Protein AF-0000000085285165 (afdb_homodimer)

Structure (mmCIF, N/CA/C/O backbone):
data_AF-0000000085285165-model_v1
#
loop_
_entity.id
_entity.type
_entity.pdbx_description
1 polymer 'MAM domain-containing protein'
#
loop_
_atom_site.group_PDB
_atom_site.id
_atom_site.type_symbol
_atom_site.label_atom_id
_atom_site.label_alt_id
_atom_site.label_comp_id
_atom_site.label_asym_id
_atom_site.label_entity_id
_atom_site.label_seq_id
_atom_site.pdbx_PDB_ins_code
_atom_site.Cartn_x
_atom_site.Cartn_y
_atom_site.Cartn_z
_atom_site.occupancy
_atom_site.B_iso_or_equiv
_atom_site.auth_seq_id
_atom_site.auth_comp_id
_atom_site.auth_asym_id
_atom_site.auth_atom_id
_atom_site.pdbx_PDB_model_num
ATOM 1 N N . MET A 1 1 ? 4.246 -16.156 -7.414 1 71.5 1 MET A N 1
ATOM 2 C CA . MET A 1 1 ? 4.426 -14.703 -7.547 1 71.5 1 MET A CA 1
ATOM 3 C C . MET A 1 1 ? 4.309 -14.016 -6.191 1 71.5 1 MET A C 1
ATOM 5 O O . MET A 1 1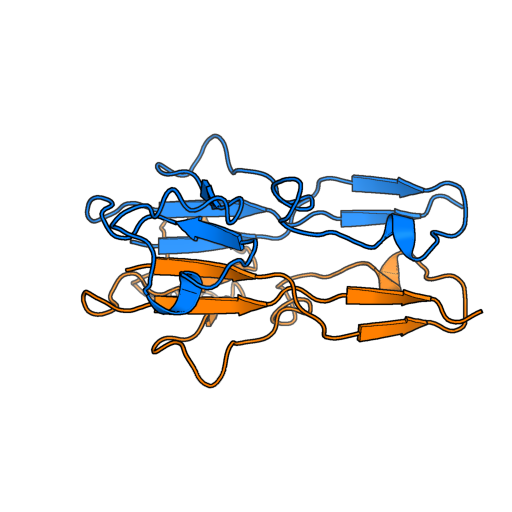 ? 3.516 -14.43 -5.348 1 71.5 1 MET A O 1
ATOM 9 N N . GLU A 1 2 ? 5.328 -13.078 -5.938 1 77.56 2 GLU A N 1
ATOM 10 C CA . GLU A 1 2 ? 5.316 -12.359 -4.668 1 77.56 2 GLU A CA 1
ATOM 11 C C . GLU A 1 2 ? 5.023 -10.875 -4.875 1 77.56 2 GLU A C 1
ATOM 13 O O . GLU A 1 2 ? 5.555 -10.25 -5.797 1 77.56 2 GLU A O 1
ATOM 18 N N . SER A 1 3 ? 4.09 -10.453 -4.129 1 86.25 3 SER A N 1
ATOM 19 C CA . SER A 1 3 ? 3.797 -9.023 -4.066 1 86.25 3 SER A CA 1
ATOM 20 C C . SER A 1 3 ? 4.238 -8.43 -2.734 1 86.25 3 SER A C 1
ATOM 22 O O . SER A 1 3 ? 3.869 -8.93 -1.672 1 86.25 3 SER A O 1
ATOM 24 N N . ILE A 1 4 ? 5.059 -7.414 -2.896 1 88 4 ILE A N 1
ATOM 25 C CA . ILE A 1 4 ? 5.637 -6.848 -1.683 1 88 4 ILE A CA 1
ATOM 26 C C . ILE A 1 4 ? 5.363 -5.348 -1.63 1 88 4 ILE A C 1
ATOM 28 O O . ILE A 1 4 ? 5.496 -4.648 -2.639 1 88 4 ILE A O 1
ATOM 32 N N . ILE A 1 5 ? 4.926 -4.934 -0.517 1 90.31 5 ILE A N 1
ATOM 33 C CA . ILE A 1 5 ? 4.836 -3.502 -0.237 1 90.31 5 ILE A CA 1
ATOM 34 C C . ILE A 1 5 ? 5.801 -3.135 0.887 1 90.31 5 ILE A C 1
ATOM 36 O O . ILE A 1 5 ? 5.75 -3.715 1.974 1 90.31 5 ILE A O 1
ATOM 40 N N . LYS A 1 6 ? 6.688 -2.164 0.636 1 89.38 6 LYS A N 1
ATOM 41 C CA . LYS A 1 6 ? 7.652 -1.671 1.616 1 89.38 6 LYS A CA 1
ATOM 42 C C . LYS A 1 6 ? 7.406 -0.199 1.938 1 89.38 6 LYS A C 1
ATOM 44 O O . LYS A 1 6 ? 6.742 0.505 1.174 1 89.38 6 LYS A O 1
ATOM 49 N N . TYR A 1 7 ? 7.918 0.133 3.109 1 85.75 7 TYR A N 1
ATOM 50 C CA . TYR A 1 7 ? 7.871 1.555 3.432 1 85.75 7 TYR A CA 1
ATOM 51 C C . TYR A 1 7 ? 8.867 2.34 2.586 1 85.75 7 TYR A C 1
ATOM 53 O O . TYR A 1 7 ? 10.016 1.929 2.43 1 85.75 7 TYR A O 1
ATOM 61 N N . GLY A 1 8 ? 8.258 3.408 2.045 1 82.38 8 GLY A N 1
ATOM 62 C CA . GLY A 1 8 ? 9.125 4.238 1.226 1 82.38 8 GLY A CA 1
ATOM 63 C C . GLY A 1 8 ? 9.727 5.406 1.981 1 82.38 8 GLY A C 1
ATOM 64 O O . GLY A 1 8 ? 9.172 5.844 2.996 1 82.38 8 GLY A O 1
ATOM 65 N N . LYS A 1 9 ? 10.914 5.777 1.414 1 76.75 9 LYS A N 1
ATOM 66 C CA . LYS A 1 9 ? 11.594 6.918 2.023 1 76.75 9 LYS A CA 1
ATOM 67 C C . LYS A 1 9 ? 11.336 8.195 1.23 1 76.75 9 LYS A C 1
ATOM 69 O O . LYS A 1 9 ? 11.844 9.258 1.582 1 76.75 9 LYS A O 1
ATOM 74 N N . THR A 1 10 ? 10.562 8.031 0.228 1 77.06 10 THR A N 1
ATOM 75 C CA . THR A 1 10 ? 10.25 9.258 -0.495 1 77.06 10 THR A CA 1
ATOM 76 C C . THR A 1 10 ? 9.477 10.227 0.397 1 77.06 10 THR A C 1
ATOM 78 O O . THR A 1 10 ? 8.43 9.875 0.95 1 77.06 10 THR A O 1
ATOM 81 N N . LYS A 1 11 ? 10.055 11.453 0.427 1 77.94 11 LYS A N 1
ATOM 82 C CA . LYS A 1 11 ? 9.516 12.422 1.376 1 77.94 11 LYS A CA 1
ATOM 83 C C . LYS A 1 11 ? 8.617 13.438 0.674 1 77.94 11 LYS A C 1
ATOM 85 O O . LYS A 1 11 ? 8.945 13.922 -0.408 1 77.94 11 LYS A O 1
ATOM 90 N N . VAL A 1 12 ? 7.492 13.562 1.148 1 79.38 12 VAL A N 1
ATOM 91 C CA . VAL A 1 12 ? 6.617 14.68 0.812 1 79.38 12 VAL A CA 1
ATOM 92 C C . VAL A 1 12 ? 6.691 15.742 1.907 1 79.38 12 VAL A C 1
ATOM 94 O O . VAL A 1 12 ? 6.379 15.469 3.068 1 79.38 12 VAL A O 1
ATOM 97 N N . THR A 1 13 ? 7.297 16.859 1.558 1 85.31 13 THR A N 1
ATOM 98 C CA . THR A 1 13 ? 7.512 17.891 2.562 1 85.31 13 THR A CA 1
ATOM 99 C C . THR A 1 13 ? 6.441 18.984 2.459 1 85.31 13 THR A C 1
ATOM 101 O O . THR A 1 13 ? 5.98 19.312 1.361 1 85.31 13 THR A O 1
ATOM 104 N N . SER A 1 14 ? 6.066 19.438 3.6 1 86.06 14 SER A N 1
ATOM 105 C CA . SER A 1 14 ? 5.141 20.562 3.676 1 86.06 14 SER A CA 1
ATOM 106 C C . SER A 1 14 ? 5.602 21.594 4.699 1 86.06 14 SER A C 1
ATOM 108 O O . SER A 1 14 ? 5.969 21.25 5.82 1 86.06 14 SER A O 1
ATOM 110 N N . SER A 1 15 ? 5.707 22.844 4.305 1 86.88 15 SER A N 1
ATOM 111 C CA . SER A 1 15 ? 6.137 23.922 5.188 1 86.88 15 SER A CA 1
ATOM 112 C C . SER A 1 15 ? 4.973 24.438 6.031 1 86.88 15 SER A C 1
ATOM 114 O O . SER A 1 15 ? 5.176 25.234 6.953 1 86.88 15 SER A O 1
ATOM 116 N N . ARG A 1 16 ? 3.852 24.156 5.73 1 87.81 16 ARG A N 1
ATOM 117 C CA . ARG A 1 16 ? 2.643 24.531 6.461 1 87.81 16 ARG A CA 1
ATOM 118 C C . ARG A 1 16 ? 1.872 23.297 6.91 1 87.81 16 ARG A C 1
ATOM 120 O O . ARG A 1 16 ? 2.182 22.172 6.492 1 87.81 16 ARG A O 1
ATOM 127 N N . CYS A 1 17 ? 0.937 23.641 7.703 1 87.12 17 CYS A N 1
ATOM 128 C CA . CYS A 1 17 ? 0.047 22.531 8.031 1 87.12 17 CYS A CA 1
ATOM 129 C C . CYS A 1 17 ? -0.632 22 6.781 1 87.12 17 CYS A C 1
ATOM 131 O O . CYS A 1 17 ? -1.255 22.75 6.031 1 87.12 17 CYS A O 1
ATOM 133 N N . PRO A 1 18 ? -0.396 20.656 6.637 1 86.44 18 PRO A N 1
ATOM 134 C CA . PRO A 1 18 ? -1.081 20.109 5.465 1 86.44 18 PRO A CA 1
ATOM 135 C C . PRO A 1 18 ? -2.602 20.188 5.574 1 86.44 18 PRO A C 1
ATOM 137 O O . PRO A 1 18 ? -3.152 20.047 6.668 1 86.44 18 PRO A O 1
ATOM 140 N N . ARG A 1 19 ? -3.166 20.469 4.465 1 84.12 19 ARG A N 1
ATOM 141 C CA . ARG A 1 19 ? -4.621 20.391 4.371 1 84.12 19 ARG A CA 1
ATOM 142 C C . ARG A 1 19 ? -5.07 19.031 3.861 1 84.12 19 ARG A C 1
ATOM 144 O O . ARG A 1 19 ? -4.238 18.203 3.461 1 84.12 19 ARG A O 1
ATOM 151 N N . GLU A 1 20 ? -6.348 18.703 3.92 1 80.19 20 GLU A N 1
ATOM 152 C CA . GLU A 1 20 ? -6.895 17.422 3.49 1 80.19 20 GLU A CA 1
ATOM 153 C C . GLU A 1 20 ? -6.453 17.078 2.068 1 80.19 20 GLU A C 1
ATOM 155 O O . GLU A 1 20 ? -6.102 15.93 1.779 1 80.19 20 GLU A O 1
ATOM 160 N N . ASP A 1 21 ? -6.379 18.094 1.218 1 81.56 21 ASP A N 1
ATOM 161 C CA . ASP A 1 21 ? -6.055 17.875 -0.188 1 81.56 21 ASP A CA 1
ATOM 162 C C . ASP A 1 21 ? -4.582 17.5 -0.359 1 81.56 21 ASP A C 1
ATOM 164 O O . ASP A 1 21 ? -4.203 16.875 -1.35 1 81.56 21 ASP A O 1
ATOM 168 N N . ASP A 1 22 ? -3.762 17.891 0.684 1 80.88 22 ASP A N 1
ATOM 169 C CA . ASP A 1 22 ? -2.342 17.547 0.638 1 80.88 22 ASP A CA 1
ATOM 170 C C . ASP A 1 22 ? -2.113 16.078 0.988 1 80.88 22 ASP A C 1
ATOM 172 O O . ASP A 1 22 ? -1.133 15.484 0.548 1 80.88 22 ASP A O 1
ATOM 176 N N . LEU A 1 23 ? -3.021 15.586 1.776 1 80.38 23 LEU A N 1
ATOM 177 C CA . LEU A 1 23 ? -2.828 14.242 2.312 1 80.38 23 LEU A CA 1
ATOM 178 C C . LEU A 1 23 ? -3.666 13.227 1.548 1 80.38 23 LEU A C 1
ATOM 180 O O . LEU A 1 23 ? -3.465 12.016 1.688 1 80.38 23 LEU A O 1
ATOM 184 N N . TYR A 1 24 ? -4.582 13.758 0.793 1 76.25 24 TYR A N 1
ATOM 185 C CA . TYR A 1 24 ? -5.465 12.906 0.006 1 76.25 24 TYR A CA 1
ATOM 186 C C . TYR A 1 24 ? -4.746 12.359 -1.223 1 76.25 24 TYR A C 1
ATOM 188 O O . TYR A 1 24 ? -3.994 13.078 -1.88 1 76.25 24 TYR A O 1
ATOM 196 N N . CYS A 1 25 ? -4.879 11.047 -1.433 1 78.56 25 CYS A N 1
ATOM 197 C CA . CYS A 1 25 ? -4.406 10.453 -2.68 1 78.56 25 CYS A CA 1
ATOM 198 C C . CYS A 1 25 ? -5.422 9.461 -3.23 1 78.56 25 CYS A C 1
ATOM 200 O O . CYS A 1 25 ? -6.258 8.945 -2.486 1 78.56 25 CYS A O 1
ATOM 202 N N . THR A 1 26 ? -5.535 9.469 -4.566 1 80.56 26 THR A N 1
ATOM 203 C CA . THR A 1 26 ? -6.422 8.523 -5.238 1 80.56 26 THR A CA 1
ATOM 204 C C . THR A 1 26 ? -5.707 7.852 -6.406 1 80.56 26 THR A C 1
ATOM 206 O O . THR A 1 26 ? -4.797 8.43 -7.004 1 80.56 26 THR A O 1
ATOM 209 N N . PHE A 1 27 ? -6.133 6.645 -6.664 1 88.62 27 PHE A N 1
ATOM 210 C CA . PHE A 1 27 ? -5.57 5.938 -7.809 1 88.62 27 PHE A CA 1
ATOM 211 C C . PHE A 1 27 ? -6.219 6.41 -9.109 1 88.62 27 PHE A C 1
ATOM 213 O O . PHE A 1 27 ? -5.953 5.852 -10.172 1 88.62 27 PHE A O 1
ATOM 220 N N . ALA A 1 28 ? -6.992 7.473 -8.992 1 82.19 28 ALA A N 1
ATOM 221 C CA . ALA A 1 28 ? -7.613 8.016 -10.195 1 82.19 28 ALA A CA 1
ATOM 222 C C . ALA A 1 28 ? -6.582 8.719 -11.07 1 82.19 28 ALA A C 1
ATOM 224 O O . ALA A 1 28 ? -6.758 8.828 -12.289 1 82.19 28 ALA A O 1
ATOM 225 N N . LEU A 1 29 ? -5.551 9.164 -10.438 1 81.19 29 LEU A N 1
ATOM 226 C CA . LEU A 1 29 ? -4.586 9.961 -11.195 1 81.19 29 LEU A CA 1
ATOM 227 C C . LEU A 1 29 ? -3.223 9.281 -11.219 1 81.19 29 LEU A C 1
ATOM 229 O O . LEU A 1 29 ? -2.223 9.898 -11.586 1 81.19 29 LEU A O 1
ATOM 233 N N . GLY A 1 30 ? -3.152 8.078 -10.781 1 86.81 30 GLY A N 1
ATOM 234 C CA . GLY A 1 30 ? -1.872 7.391 -10.82 1 86.81 30 GLY A CA 1
ATOM 235 C C . GLY A 1 30 ? -1.625 6.527 -9.594 1 86.81 30 GLY A C 1
ATOM 236 O O . GLY A 1 30 ? -2.543 5.879 -9.094 1 86.81 30 GLY A O 1
ATOM 237 N N . LEU A 1 31 ? -0.339 6.531 -9.148 1 89.5 31 LEU A N 1
ATOM 238 C CA . LEU A 1 31 ? 0.104 5.547 -8.172 1 89.5 31 LEU A CA 1
ATOM 239 C C . LEU A 1 31 ? -0.107 6.059 -6.75 1 89.5 31 LEU A C 1
ATOM 241 O O . LEU A 1 31 ? 0.211 5.363 -5.781 1 89.5 31 LEU A O 1
ATOM 245 N N . CYS A 1 32 ? -0.688 7.219 -6.652 1 87.38 32 CYS A N 1
ATOM 246 C CA . CYS A 1 32 ? -1.047 7.73 -5.336 1 87.38 32 CYS A CA 1
ATOM 247 C C . CYS A 1 32 ? 0.177 7.824 -4.434 1 87.38 32 CYS A C 1
ATOM 249 O O . CYS A 1 32 ? 0.123 7.438 -3.264 1 87.38 32 CYS A O 1
ATOM 251 N N . GLY A 1 33 ? 1.312 8.266 -4.887 1 85.62 33 GLY A N 1
ATOM 252 C CA . GLY A 1 33 ? 2.518 8.461 -4.098 1 85.62 33 GLY A CA 1
ATOM 253 C C . GLY A 1 33 ? 3.371 7.211 -3.992 1 85.62 33 GLY A C 1
ATOM 254 O O . GLY A 1 33 ? 4.512 7.27 -3.527 1 85.62 33 GLY A O 1
ATOM 255 N N . PHE A 1 34 ? 2.76 6.102 -4.418 1 91.5 34 PHE A N 1
ATOM 256 C CA . PHE A 1 34 ? 3.578 4.898 -4.426 1 91.5 34 PHE A CA 1
ATOM 257 C C . PHE A 1 34 ? 4.688 5.004 -5.469 1 91.5 34 PHE A C 1
ATOM 259 O O . PHE A 1 34 ? 4.508 5.637 -6.512 1 91.5 34 PHE A O 1
ATOM 266 N N . LYS A 1 35 ? 5.746 4.312 -5.16 1 92.06 35 LYS A N 1
ATOM 267 C CA . LYS A 1 35 ? 6.875 4.285 -6.082 1 92.06 35 LYS A CA 1
ATOM 268 C C . LYS A 1 35 ? 7.262 2.85 -6.438 1 92.06 35 LYS A C 1
ATOM 270 O O . LYS A 1 35 ? 7.363 1.994 -5.559 1 92.06 35 LYS A O 1
ATOM 275 N N . GLN A 1 36 ? 7.539 2.725 -7.691 1 93 36 GLN A N 1
ATOM 276 C CA . GLN A 1 36 ? 7.977 1.415 -8.164 1 93 36 GLN A CA 1
ATOM 277 C C . GLN A 1 36 ? 9.406 1.117 -7.703 1 93 36 GLN A C 1
ATOM 279 O O . GLN A 1 36 ? 10.258 2.006 -7.695 1 93 36 GLN A O 1
ATOM 284 N N . GLU A 1 37 ? 9.516 -0.155 -7.223 1 90.44 37 GLU A N 1
ATOM 285 C CA . GLU A 1 37 ? 10.898 -0.583 -7.07 1 90.44 37 GLU A CA 1
ATOM 286 C C . GLU A 1 37 ? 11.578 -0.762 -8.43 1 90.44 37 GLU A C 1
ATOM 288 O O . GLU A 1 37 ? 11.023 -1.414 -9.32 1 90.44 37 GLU A O 1
ATOM 293 N N . GLU A 1 38 ? 12.695 -0.228 -8.656 1 90.69 38 GLU A N 1
ATOM 294 C CA . GLU A 1 38 ? 13.234 -0.134 -10.008 1 90.69 38 GLU A CA 1
ATOM 295 C C . GLU A 1 38 ? 14.445 -1.049 -10.18 1 90.69 38 GLU A C 1
ATOM 297 O O . GLU A 1 38 ? 14.93 -1.235 -11.297 1 90.69 38 GLU A O 1
ATOM 302 N N . VAL A 1 39 ? 14.859 -1.703 -9.227 1 88.19 39 VAL A N 1
ATOM 303 C CA . VAL A 1 39 ? 16.141 -2.391 -9.352 1 88.19 39 VAL A CA 1
ATOM 304 C C . VAL A 1 39 ? 15.969 -3.867 -9.008 1 88.19 39 VAL A C 1
ATOM 306 O O . VAL A 1 39 ? 16.344 -4.742 -9.789 1 88.19 39 VAL A O 1
ATOM 309 N N . GLN A 1 40 ? 15.359 -4.172 -7.934 1 84.19 40 GLN A N 1
ATOM 310 C CA . GLN A 1 40 ? 15.406 -5.504 -7.344 1 84.19 40 GLN A CA 1
ATOM 311 C C . GLN A 1 40 ? 14.297 -6.391 -7.895 1 84.19 40 GLN A C 1
ATOM 313 O O . GLN A 1 40 ? 14.477 -7.602 -8.047 1 84.19 40 GLN A O 1
ATOM 318 N N . ASP A 1 41 ? 13.094 -5.883 -8.234 1 85.88 41 ASP A N 1
ATOM 319 C CA . ASP A 1 41 ? 11.969 -6.719 -8.641 1 85.88 41 ASP A CA 1
ATOM 320 C C . ASP A 1 41 ? 11.938 -6.895 -10.164 1 85.88 41 ASP A C 1
ATOM 322 O O . ASP A 1 41 ? 12.719 -6.258 -10.875 1 85.88 41 ASP A O 1
ATOM 326 N N . ASN A 1 42 ? 11.219 -7.938 -10.617 1 88.62 42 ASN A N 1
ATOM 327 C CA . ASN A 1 42 ? 11.234 -8.25 -12.047 1 88.62 42 ASN A CA 1
ATOM 328 C C . ASN A 1 42 ? 9.891 -7.957 -12.695 1 88.62 42 ASN A C 1
ATOM 330 O O . ASN A 1 42 ? 9.719 -8.156 -13.898 1 88.62 42 ASN A O 1
ATOM 334 N N . ILE A 1 43 ? 8.898 -7.492 -11.953 1 88.69 43 ILE A N 1
ATOM 335 C CA . ILE A 1 43 ? 7.629 -7.039 -12.5 1 88.69 43 ILE A CA 1
ATOM 336 C C . ILE A 1 43 ? 7.207 -5.738 -11.82 1 88.69 43 ILE A C 1
ATOM 338 O O . ILE A 1 43 ? 7.613 -5.457 -10.688 1 88.69 43 ILE A O 1
ATOM 342 N N . ASP A 1 44 ? 6.414 -4.941 -12.609 1 90.5 44 ASP A N 1
ATOM 343 C CA . ASP A 1 44 ? 5.953 -3.652 -12.102 1 90.5 44 ASP A CA 1
ATOM 344 C C . ASP A 1 44 ? 4.449 -3.678 -11.82 1 90.5 44 ASP A C 1
ATOM 346 O O . ASP A 1 44 ? 3.709 -4.434 -12.453 1 90.5 44 ASP A O 1
ATOM 350 N N . TRP A 1 45 ? 4.148 -2.869 -10.844 1 91.38 45 TRP A N 1
ATOM 351 C CA . TRP A 1 45 ? 2.729 -2.652 -10.594 1 91.38 45 TRP A CA 1
ATOM 352 C C . TRP A 1 45 ? 2.102 -1.82 -11.711 1 91.38 45 TRP A C 1
ATOM 354 O O . TRP A 1 45 ? 2.742 -0.917 -12.258 1 91.38 45 TRP A O 1
ATOM 364 N N . ILE A 1 46 ? 0.839 -2.193 -11.93 1 88.5 46 ILE A N 1
ATOM 365 C CA . ILE A 1 46 ? 0.156 -1.535 -13.039 1 88.5 46 ILE A CA 1
ATOM 366 C C . ILE A 1 46 ? -1.012 -0.707 -12.508 1 88.5 46 ILE A C 1
ATOM 368 O O . ILE A 1 46 ? -1.75 -1.156 -11.633 1 88.5 46 ILE A O 1
ATOM 372 N N . TRP A 1 47 ? -1.098 0.478 -13.039 1 88.06 47 TRP A N 1
ATOM 373 C CA . TRP A 1 47 ? -2.213 1.354 -12.695 1 88.06 47 TRP A CA 1
ATOM 374 C C . TRP A 1 47 ? -3.422 1.068 -13.578 1 88.06 47 TRP A C 1
ATOM 376 O O . TRP A 1 47 ? -3.303 1.032 -14.805 1 88.06 47 TRP A O 1
ATOM 386 N N . HIS A 1 48 ? -4.613 0.833 -12.93 1 83.06 48 HIS A N 1
ATOM 387 C CA . HIS A 1 48 ? -5.883 0.653 -13.625 1 83.06 48 HIS A CA 1
ATOM 388 C C . HIS A 1 48 ? -6.738 1.913 -13.547 1 83.06 48 HIS A C 1
ATOM 390 O O . HIS A 1 48 ? -7.258 2.25 -12.477 1 83.06 48 HIS A O 1
ATOM 396 N N . ASP A 1 49 ? -7.016 2.623 -14.641 1 75.75 49 ASP A N 1
ATOM 397 C CA . ASP A 1 49 ? -7.715 3.902 -14.672 1 75.75 49 ASP A CA 1
ATOM 398 C C . ASP A 1 49 ? -9.211 3.705 -14.875 1 75.75 49 ASP A C 1
ATOM 400 O O . ASP A 1 49 ? -9.938 4.66 -15.156 1 75.75 49 ASP A O 1
ATOM 404 N N . ALA A 1 50 ? -9.68 2.623 -14.539 1 69.31 50 ALA A N 1
ATOM 405 C CA . ALA A 1 50 ? -11.102 2.309 -14.578 1 69.31 50 ALA A CA 1
ATOM 406 C C . ALA A 1 50 ? -11.664 2.469 -15.992 1 69.31 50 ALA A C 1
ATOM 408 O O . ALA A 1 50 ? -12.875 2.389 -16.203 1 69.31 50 ALA A O 1
ATOM 409 N N . ARG A 1 51 ? -10.852 3.047 -16.922 1 58.94 51 ARG A N 1
ATOM 410 C CA . ARG A 1 51 ? -11.414 3.129 -18.25 1 58.94 51 ARG A CA 1
ATOM 411 C C . ARG A 1 51 ? -11.547 1.744 -18.891 1 58.94 51 ARG A C 1
ATOM 413 O O . ARG A 1 51 ? -10.68 0.886 -18.688 1 58.94 51 ARG A O 1
ATOM 420 N N . GLY A 1 52 ? -12.531 1.168 -18.922 1 56.28 52 GLY A N 1
ATOM 421 C CA . GLY A 1 52 ? -13.078 -0.029 -19.531 1 56.28 52 GLY A CA 1
ATOM 422 C C . GLY A 1 52 ? -12.008 -0.954 -20.094 1 56.28 52 GLY A C 1
ATOM 423 O O . GLY A 1 52 ? -12.312 -2.047 -20.562 1 56.28 52 GLY A O 1
ATOM 424 N N . ASN A 1 53 ? -10.93 -0.419 -20.391 1 49.12 53 ASN A N 1
ATOM 425 C CA . ASN A 1 53 ? -10.133 -1.429 -21.078 1 49.12 53 ASN A CA 1
ATOM 426 C C . ASN A 1 53 ? -9.727 -2.562 -20.141 1 49.12 53 ASN A C 1
ATOM 428 O O . ASN A 1 53 ? -8.906 -2.369 -19.25 1 49.12 53 ASN A O 1
ATOM 432 N N . ASP A 1 54 ? -10.688 -3.301 -19.938 1 47.62 54 ASP A N 1
ATOM 433 C CA . ASP A 1 54 ? -10.664 -4.496 -19.094 1 47.62 54 ASP A CA 1
ATOM 434 C C . ASP A 1 54 ? -9.469 -5.379 -19.422 1 47.62 54 ASP A C 1
ATOM 436 O O . ASP A 1 54 ? -9.328 -5.848 -20.562 1 47.62 54 ASP A O 1
ATOM 440 N N . ASP A 1 55 ? -8.453 -5.074 -18.859 1 48.22 55 ASP A N 1
ATOM 441 C CA . ASP A 1 55 ? -7.438 -6.121 -18.969 1 48.22 55 ASP A CA 1
ATOM 442 C C . ASP A 1 55 ? -8 -7.477 -18.547 1 48.22 55 ASP A C 1
ATOM 444 O O . ASP A 1 55 ? -8.805 -7.562 -17.625 1 48.22 55 ASP A O 1
ATOM 448 N N . SER A 1 56 ? -8.039 -8.32 -19.5 1 50.06 56 SER A N 1
ATOM 449 C CA . SER A 1 56 ? -8.516 -9.695 -19.344 1 50.06 56 SER A CA 1
ATOM 450 C C . SER A 1 56 ? -8.023 -10.297 -18.031 1 50.06 56 SER A C 1
ATOM 452 O O . SER A 1 56 ? -8.555 -11.312 -17.562 1 50.06 56 SER A O 1
ATOM 454 N N . TYR A 1 57 ? -7.109 -9.766 -17.547 1 48.56 57 TYR A N 1
ATOM 455 C CA . TYR A 1 57 ? -6.559 -10.32 -16.312 1 48.56 57 TYR A CA 1
ATOM 456 C C . TYR A 1 57 ? -7.137 -9.625 -15.086 1 48.56 57 TYR A C 1
ATOM 458 O O . TYR A 1 57 ? -6.707 -9.875 -13.961 1 48.56 57 TYR A O 1
ATOM 466 N N . LEU A 1 58 ? -8.047 -8.742 -15.32 1 51.66 58 LEU A N 1
ATOM 467 C CA . LEU A 1 58 ? -8.625 -7.965 -14.227 1 51.66 58 LEU A CA 1
ATOM 468 C C . LEU A 1 58 ? -9.648 -8.789 -13.461 1 51.66 58 LEU A C 1
ATOM 470 O O . LEU A 1 58 ? -10.461 -9.5 -14.062 1 51.66 58 LEU A O 1
ATOM 474 N N . PRO A 1 59 ? -9.461 -8.969 -12.195 1 49.34 59 PRO A N 1
ATOM 475 C CA . PRO A 1 59 ? -10.531 -9.625 -11.445 1 49.34 59 PRO A CA 1
ATOM 476 C C . PRO A 1 59 ? -11.898 -8.984 -11.68 1 49.34 59 PRO A C 1
ATOM 478 O O . PRO A 1 59 ? -11.984 -7.793 -11.984 1 49.34 59 PRO A O 1
ATOM 481 N N . GLN A 1 60 ? -12.859 -9.859 -11.969 1 49.19 60 GLN A N 1
ATOM 482 C CA . GLN A 1 60 ? -14.242 -9.461 -12.211 1 49.19 60 GLN A CA 1
ATOM 483 C C . GLN A 1 60 ? -14.672 -8.383 -11.219 1 49.19 60 GLN A C 1
ATOM 485 O O . GLN A 1 60 ? -15.43 -7.473 -11.578 1 49.19 60 GLN A O 1
ATOM 490 N N . GLU A 1 61 ? -14.32 -8.57 -10.016 1 48.78 61 GLU A N 1
ATOM 491 C CA . GLU A 1 61 ? -14.812 -7.613 -9.031 1 48.78 61 GLU A CA 1
ATOM 492 C C . GLU A 1 61 ? -14.297 -6.207 -9.32 1 48.78 61 GLU A C 1
ATOM 494 O O . GLU A 1 61 ? -14.859 -5.223 -8.836 1 48.78 61 GLU A O 1
ATOM 499 N N . SER A 1 62 ? -13.172 -6.191 -9.953 1 48.44 62 SER A N 1
ATOM 500 C CA . SER A 1 62 ? -12.531 -4.918 -10.281 1 48.44 62 SER A CA 1
ATOM 501 C C . SER A 1 62 ? -13.195 -4.258 -11.484 1 48.44 62 SER A C 1
ATOM 503 O O . SER A 1 62 ? -12.727 -3.23 -11.969 1 48.44 62 SER A O 1
ATOM 505 N N . LYS A 1 63 ? -13.953 -5.094 -12.078 1 48.78 63 LYS A N 1
ATOM 506 C CA . LYS A 1 63 ? -14.633 -4.484 -13.219 1 48.78 63 LYS A CA 1
ATOM 507 C C . LYS A 1 63 ? -15.414 -3.246 -12.797 1 48.78 63 LYS A C 1
ATOM 509 O O . LYS A 1 63 ? -16.016 -2.566 -13.641 1 48.78 63 LYS A O 1
ATOM 514 N N . ALA A 1 64 ? -15.539 -3.254 -11.539 1 51.69 64 ALA A N 1
ATOM 515 C CA . ALA A 1 64 ? -16.203 -2 -11.188 1 51.69 64 ALA A CA 1
ATOM 516 C C . ALA A 1 64 ? -15.336 -0.8 -11.547 1 51.69 64 ALA A C 1
ATOM 518 O O . ALA A 1 64 ? -14.109 -0.915 -11.617 1 51.69 64 ALA A O 1
ATOM 519 N N . HIS A 1 65 ? -15.766 0.198 -12.141 1 59.72 65 HIS A N 1
ATOM 520 C CA . HIS A 1 65 ? -15.281 1.534 -12.461 1 59.72 65 HIS A CA 1
ATOM 521 C C . HIS A 1 65 ? -14.438 2.105 -11.328 1 59.72 65 HIS A C 1
ATOM 523 O O . HIS A 1 65 ? -14.719 3.199 -10.828 1 59.72 65 HIS A O 1
ATOM 529 N N . ASP A 1 66 ? -13.594 1.234 -10.75 1 72.88 66 ASP A N 1
ATOM 530 C CA . ASP A 1 66 ? -12.781 1.745 -9.656 1 72.88 66 ASP A CA 1
ATOM 531 C C . ASP A 1 66 ? -11.328 1.924 -10.094 1 72.88 66 ASP A C 1
ATOM 533 O O . ASP A 1 66 ? -10.906 1.375 -11.109 1 72.88 66 ASP A O 1
ATOM 537 N N . TYR A 1 67 ? -10.656 2.812 -9.492 1 82.88 67 TYR A N 1
ATOM 538 C CA . TYR A 1 67 ? -9.234 3.082 -9.672 1 82.88 67 TYR A CA 1
ATOM 539 C C . TYR A 1 67 ? -8.406 2.303 -8.656 1 82.88 67 TYR A C 1
ATOM 541 O O . TYR A 1 67 ? -8.664 2.367 -7.453 1 82.88 67 TYR A O 1
ATOM 549 N N . TYR A 1 68 ? -7.461 1.457 -9.25 1 89.56 68 TYR A N 1
ATOM 550 C CA . TYR A 1 68 ? -6.578 0.698 -8.375 1 89.56 68 TYR A CA 1
ATOM 551 C C . TYR A 1 68 ? -5.258 0.377 -9.062 1 89.56 68 TYR A C 1
ATOM 553 O O . TYR A 1 68 ? -5.082 0.677 -10.25 1 89.56 68 TYR A O 1
ATOM 561 N N . ILE A 1 69 ? -4.336 -0.161 -8.297 1 90.25 69 ILE A N 1
ATOM 562 C CA . ILE A 1 69 ? -3.119 -0.701 -8.891 1 90.25 69 ILE A CA 1
ATOM 563 C C . ILE A 1 69 ? -3.018 -2.195 -8.586 1 90.25 69 ILE A C 1
ATOM 565 O O . ILE A 1 69 ? -3.582 -2.676 -7.605 1 90.25 69 ILE A O 1
ATOM 569 N N . TYR A 1 70 ? -2.344 -2.859 -9.57 1 89 70 TYR A N 1
ATOM 570 C CA . TYR A 1 70 ? -2.334 -4.309 -9.398 1 89 70 TYR A CA 1
ATOM 571 C C . TYR A 1 70 ? -1.078 -4.918 -10.008 1 89 70 TYR A C 1
ATOM 573 O O . TYR A 1 70 ? -0.399 -4.281 -10.82 1 89 70 TYR A O 1
ATOM 581 N N . LEU A 1 71 ? -0.725 -6.055 -9.406 1 85.31 71 LEU A N 1
ATOM 582 C CA . LEU A 1 71 ? 0.279 -6.902 -10.039 1 85.31 71 LEU A CA 1
ATOM 583 C C . LEU A 1 71 ? -0.38 -8.055 -10.789 1 85.31 71 LEU A C 1
ATOM 585 O O . LEU A 1 71 ? -1.352 -8.641 -10.312 1 85.31 71 LEU A O 1
ATOM 589 N N . ASN A 1 72 ? 0.163 -8.242 -12.023 1 70.75 72 ASN A N 1
ATOM 590 C CA . ASN A 1 72 ? -0.448 -9.195 -12.938 1 70.75 72 ASN A CA 1
ATOM 591 C C . ASN A 1 72 ? -0.242 -10.633 -12.469 1 70.75 72 ASN A C 1
ATOM 593 O O . ASN A 1 72 ? 0.891 -11.062 -12.242 1 70.75 72 ASN A O 1
ATOM 597 N N . THR A 1 73 ? -1.277 -11.336 -12.5 1 62.34 73 THR A N 1
ATOM 598 C CA . THR A 1 73 ? -1.354 -12.734 -12.078 1 62.34 73 THR A CA 1
ATOM 599 C C . THR A 1 73 ? -0.723 -13.648 -13.125 1 62.34 73 THR A C 1
ATOM 601 O O . THR A 1 73 ? -0.387 -14.797 -12.836 1 62.34 73 THR A O 1
ATOM 604 N 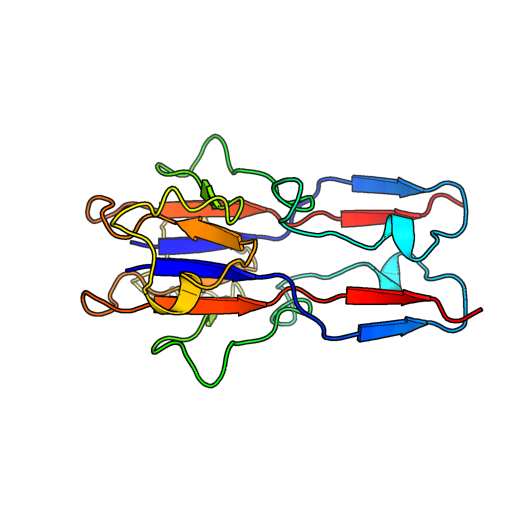N . SER A 1 74 ? -0.638 -13.164 -14.273 1 69 74 SER A N 1
ATOM 605 C CA . SER A 1 74 ? -0.133 -14.055 -15.312 1 69 74 SER A CA 1
ATOM 606 C C . SER A 1 74 ? 1.39 -14.008 -15.391 1 69 74 SER A C 1
ATOM 608 O O . SER A 1 74 ? 1.984 -14.523 -16.344 1 69 74 SER A O 1
ATOM 610 N N . ALA A 1 75 ? 1.928 -13.422 -14.383 1 73.75 75 ALA A N 1
ATOM 611 C CA . ALA A 1 75 ? 3.385 -13.336 -14.383 1 73.75 75 ALA A CA 1
ATOM 612 C C . ALA A 1 75 ? 4.02 -14.695 -14.125 1 73.75 75 ALA A C 1
ATOM 614 O O . ALA A 1 75 ? 3.432 -15.547 -13.445 1 73.75 75 ALA A O 1
ATOM 615 N N . PRO A 1 76 ? 5.211 -14.906 -14.812 1 76.12 76 PRO A N 1
ATOM 616 C CA . PRO A 1 76 ? 5.902 -16.188 -14.617 1 76.12 76 PRO A CA 1
ATOM 617 C C . PRO A 1 76 ? 6.145 -16.516 -13.148 1 76.12 76 PRO A C 1
ATOM 619 O O . PRO A 1 76 ? 6.191 -15.609 -12.312 1 76.12 76 PRO A O 1
ATOM 622 N N . LYS A 1 77 ? 6.207 -17.828 -12.961 1 75.31 77 LYS A N 1
ATOM 623 C CA . LYS A 1 77 ? 6.578 -18.25 -11.609 1 75.31 77 LYS A CA 1
ATOM 624 C C . LYS A 1 77 ? 7.898 -17.625 -11.18 1 75.31 77 LYS A C 1
ATOM 626 O O . LYS A 1 77 ? 8.844 -17.547 -11.969 1 75.31 77 LYS A O 1
ATOM 631 N N . GLY A 1 78 ? 8.008 -17.219 -9.945 1 76.31 78 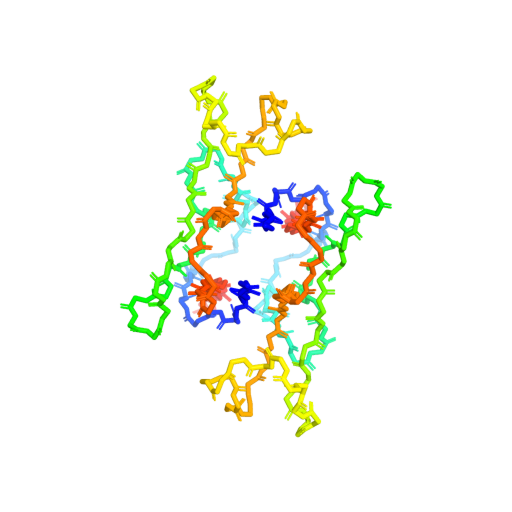GLY A N 1
ATOM 632 C CA . GLY A 1 78 ? 9.219 -16.594 -9.43 1 76.31 78 GLY A CA 1
ATOM 633 C C . GLY A 1 78 ? 9.219 -15.086 -9.57 1 76.31 78 GLY A C 1
ATOM 634 O O . GLY A 1 78 ? 10.141 -14.414 -9.086 1 76.31 78 GLY A O 1
ATOM 635 N N . SER A 1 79 ? 8.211 -14.578 -10.219 1 80.75 79 SER A N 1
ATOM 636 C CA . SER A 1 79 ? 8.141 -13.125 -10.367 1 80.75 79 SER A CA 1
ATOM 637 C C . SER A 1 79 ? 7.824 -12.445 -9.039 1 80.75 79 SER A C 1
ATOM 639 O O . SER A 1 79 ? 7.105 -13.008 -8.211 1 80.75 79 SER A O 1
ATOM 641 N N . HIS A 1 80 ? 8.453 -11.312 -8.883 1 84.69 80 HIS A N 1
ATOM 642 C CA . HIS A 1 80 ? 8.148 -10.523 -7.691 1 84.69 80 HIS A CA 1
ATOM 643 C C . HIS A 1 80 ? 8.055 -9.039 -8.023 1 84.69 80 HIS A C 1
ATOM 645 O O . HIS A 1 80 ? 8.828 -8.523 -8.836 1 84.69 80 HIS A O 1
ATOM 651 N N . GLY A 1 81 ? 7.016 -8.477 -7.492 1 89.75 81 GLY A N 1
ATOM 652 C CA . GLY A 1 81 ? 6.777 -7.051 -7.613 1 89.75 81 GLY A CA 1
ATOM 653 C C . GLY A 1 81 ? 6.824 -6.324 -6.281 1 89.75 81 GLY A C 1
ATOM 654 O O . GLY A 1 81 ? 6.145 -6.719 -5.328 1 89.75 81 GLY A O 1
ATOM 655 N N . VAL A 1 82 ? 7.762 -5.266 -6.215 1 90.38 82 VAL A N 1
ATOM 656 C CA . VAL A 1 82 ? 7.934 -4.469 -5.004 1 90.38 82 VAL A CA 1
ATOM 657 C C . VAL A 1 82 ? 7.48 -3.033 -5.258 1 90.38 82 VAL A C 1
ATOM 659 O O . VAL A 1 82 ? 7.805 -2.447 -6.293 1 90.38 82 VAL A O 1
ATOM 662 N N . ILE A 1 83 ? 6.676 -2.533 -4.367 1 92.5 83 ILE A N 1
ATOM 663 C CA . ILE A 1 83 ? 6.289 -1.129 -4.434 1 92.5 83 ILE A CA 1
ATOM 664 C C . ILE A 1 83 ? 6.5 -0.469 -3.074 1 92.5 83 ILE A C 1
ATOM 666 O O . ILE A 1 83 ? 6.379 -1.123 -2.035 1 92.5 83 ILE A O 1
ATOM 670 N N . TYR A 1 84 ? 6.832 0.804 -3.109 1 91.69 84 TYR A N 1
ATOM 671 C CA . TYR A 1 84 ? 7.129 1.552 -1.892 1 91.69 84 TYR A CA 1
ATOM 672 C C . TYR A 1 84 ? 6.027 2.559 -1.588 1 91.69 84 TYR A C 1
ATOM 674 O O . TYR A 1 84 ? 5.504 3.211 -2.496 1 91.69 84 TYR A O 1
ATOM 682 N N . THR A 1 85 ? 5.613 2.654 -0.276 1 90.69 85 THR A N 1
ATOM 683 C CA . THR A 1 85 ? 4.812 3.793 0.164 1 90.69 85 THR A CA 1
ATOM 684 C C . THR A 1 85 ? 5.66 5.059 0.223 1 90.69 85 THR A C 1
ATOM 686 O O . THR A 1 85 ? 6.859 5.027 -0.065 1 90.69 85 THR A O 1
ATOM 689 N N . SER A 1 86 ? 4.977 6.184 0.55 1 85.44 86 SER A N 1
ATOM 690 C CA . SER A 1 86 ? 5.668 7.457 0.699 1 85.44 86 SER A CA 1
ATOM 691 C C . SER A 1 86 ? 5.648 7.934 2.148 1 85.44 86 SER A C 1
ATOM 693 O O . SER A 1 86 ? 4.727 7.609 2.898 1 85.44 86 SER A O 1
ATOM 695 N N . GLU A 1 87 ? 6.703 8.711 2.479 1 80.75 87 GLU A N 1
ATOM 696 C CA . GLU A 1 87 ? 6.789 9.336 3.795 1 80.75 87 GLU A CA 1
ATOM 697 C C . GLU A 1 87 ? 6.41 10.812 3.73 1 80.75 87 GLU A C 1
ATOM 699 O O . GLU A 1 87 ? 6.785 11.516 2.787 1 80.75 87 GLU A O 1
ATOM 704 N N . TYR A 1 88 ? 5.555 11.219 4.707 1 81.06 88 TYR A N 1
ATOM 705 C CA . TYR A 1 88 ? 5.227 12.633 4.816 1 81.06 88 TYR A CA 1
ATOM 706 C C . TYR A 1 88 ? 6.066 13.305 5.895 1 81.06 88 TYR A C 1
ATOM 708 O O . TYR A 1 88 ? 6.156 12.812 7.023 1 81.06 88 TYR A O 1
ATOM 716 N N . ARG A 1 89 ? 6.77 14.398 5.52 1 82.25 89 ARG A N 1
ATOM 717 C CA . ARG A 1 89 ? 7.605 15.156 6.449 1 82.25 89 ARG A CA 1
ATOM 718 C C . ARG A 1 89 ? 7.117 16.594 6.574 1 82.25 89 ARG A C 1
ATOM 720 O O . ARG A 1 89 ? 6.809 17.234 5.574 1 82.25 89 ARG A O 1
ATOM 727 N N . LEU A 1 90 ? 6.82 17.016 7.797 1 83.5 90 LEU A N 1
ATOM 728 C CA . LEU A 1 90 ? 6.449 18.406 8.047 1 83.5 90 LEU A CA 1
ATOM 729 C C . LEU A 1 90 ? 7.656 19.219 8.492 1 83.5 90 LEU A C 1
ATOM 731 O O . LEU A 1 90 ? 8.469 18.75 9.289 1 83.5 90 LEU A O 1
ATOM 735 N N . SER A 1 91 ? 7.969 20.188 7.719 1 76.25 91 SER A N 1
ATOM 736 C CA . SER A 1 91 ? 9.047 21.078 8.125 1 76.25 91 SER A CA 1
ATOM 737 C C . SER A 1 91 ? 8.539 22.141 9.109 1 76.25 91 SER A C 1
ATOM 739 O O . SER A 1 91 ? 7.402 22.609 8.992 1 76.25 91 SER A O 1
ATOM 741 N N . GLN A 1 92 ? 9.047 22.25 10.289 1 63.09 92 GLN A N 1
ATOM 742 C CA . GLN A 1 92 ? 8.789 23.359 11.195 1 63.09 92 GLN A CA 1
ATOM 743 C C . GLN A 1 92 ? 9.414 24.656 10.68 1 63.09 92 GLN A C 1
ATOM 745 O O . GLN A 1 92 ? 10.438 24.609 9.984 1 63.09 92 GLN A O 1
ATOM 750 N N . MET B 1 1 ? -2.234 -15.273 -9.82 1 72 1 MET B N 1
ATOM 751 C CA . MET B 1 1 ? -2.539 -14.555 -8.586 1 72 1 MET B CA 1
ATOM 752 C C . MET B 1 1 ? -2.535 -13.047 -8.812 1 72 1 MET B C 1
ATOM 754 O O . MET B 1 1 ? -1.734 -12.539 -9.602 1 72 1 MET B O 1
ATOM 758 N N . GLU B 1 2 ? -3.635 -12.375 -8.242 1 77.94 2 GLU B N 1
ATOM 759 C CA . GLU B 1 2 ? -3.734 -10.93 -8.398 1 77.94 2 GLU B CA 1
ATOM 760 C C . GLU B 1 2 ? -3.586 -10.219 -7.059 1 77.94 2 GLU B C 1
ATOM 762 O O . GLU B 1 2 ? -4.141 -10.664 -6.047 1 77.94 2 GLU B O 1
ATOM 767 N N . SER B 1 3 ? -2.74 -9.281 -7.09 1 86.44 3 SER B N 1
ATOM 768 C CA . SER B 1 3 ? -2.594 -8.375 -5.953 1 86.44 3 SER B CA 1
ATOM 769 C C . SER B 1 3 ? -3.143 -6.988 -6.277 1 86.44 3 SER B C 1
ATOM 771 O O . SER B 1 3 ? -2.766 -6.383 -7.281 1 86.44 3 SER B O 1
ATOM 773 N N . ILE B 1 4 ? -4.059 -6.609 -5.426 1 88.06 4 ILE B N 1
ATOM 774 C CA . ILE B 1 4 ? -4.738 -5.352 -5.715 1 88.06 4 ILE B CA 1
ATOM 775 C C . ILE B 1 4 ? -4.602 -4.406 -4.523 1 88.06 4 ILE B C 1
ATOM 777 O O . ILE B 1 4 ? -4.754 -4.824 -3.371 1 88.06 4 ILE B O 1
ATOM 781 N N . ILE B 1 5 ? -4.25 -3.229 -4.824 1 90.31 5 ILE B N 1
ATOM 782 C CA . ILE B 1 5 ? -4.297 -2.16 -3.834 1 90.31 5 ILE B CA 1
ATOM 783 C C . ILE B 1 5 ? -5.344 -1.123 -4.242 1 90.31 5 ILE B C 1
ATOM 785 O O . ILE B 1 5 ? -5.281 -0.573 -5.344 1 90.31 5 ILE B O 1
ATOM 789 N N . LYS B 1 6 ? -6.312 -0.828 -3.352 1 89.5 6 LYS B N 1
ATOM 790 C CA . LYS B 1 6 ? -7.355 0.165 -3.578 1 89.5 6 LYS B CA 1
ATOM 791 C C . LYS B 1 6 ? -7.258 1.307 -2.57 1 89.5 6 LYS B C 1
ATOM 793 O O . LYS B 1 6 ? -6.645 1.156 -1.512 1 89.5 6 LYS B O 1
ATOM 798 N N . TYR B 1 7 ? -7.832 2.406 -3.041 1 85.75 7 TYR B N 1
ATOM 799 C CA . TYR B 1 7 ? -7.941 3.5 -2.084 1 85.75 7 TYR B CA 1
ATOM 800 C C . TYR B 1 7 ? -8.969 3.186 -1.008 1 85.75 7 TYR B C 1
ATOM 802 O O . TYR B 1 7 ? -10.078 2.729 -1.312 1 85.75 7 TYR B O 1
ATOM 810 N N . GLY B 1 8 ? -8.422 3.406 0.206 1 82.69 8 GLY B N 1
ATOM 811 C CA . GLY B 1 8 ? -9.336 3.16 1.308 1 82.69 8 GLY B CA 1
ATOM 812 C C . GLY B 1 8 ? -10.039 4.414 1.789 1 82.69 8 GLY B C 1
ATOM 813 O O . GLY B 1 8 ? -9.539 5.527 1.601 1 82.69 8 GLY B O 1
ATOM 814 N N . LYS B 1 9 ? -11.266 4.09 2.34 1 76.94 9 LYS B N 1
ATOM 815 C CA . LYS B 1 9 ? -12.039 5.203 2.883 1 76.94 9 LYS B CA 1
ATOM 816 C C . LYS B 1 9 ? -11.875 5.301 4.398 1 76.94 9 LYS B C 1
ATOM 818 O O . LYS B 1 9 ? -12.508 6.141 5.043 1 76.94 9 LYS B O 1
ATOM 823 N N . THR B 1 10 ? -11.062 4.449 4.875 1 78 10 THR B N 1
ATOM 824 C CA . THR B 1 10 ? -10.828 4.586 6.309 1 78 10 THR B CA 1
ATOM 825 C C . THR B 1 10 ? -10.195 5.941 6.625 1 78 10 THR B C 1
ATOM 827 O O . THR B 1 10 ? -9.148 6.289 6.078 1 78 10 THR B O 1
ATOM 830 N N . LYS B 1 11 ? -10.891 6.617 7.562 1 79 11 LYS B N 1
ATOM 831 C CA . LYS B 1 11 ? -10.484 7.996 7.832 1 79 11 LYS B CA 1
ATOM 832 C C . LYS B 1 11 ? -9.664 8.086 9.117 1 79 11 LYS B C 1
ATOM 834 O O . LYS B 1 11 ? -10 7.449 10.117 1 79 11 LYS B O 1
ATOM 839 N N . VAL B 1 12 ? -8.602 8.68 9.023 1 80.19 12 VAL B N 1
ATOM 840 C CA . VAL B 1 12 ? -7.832 9.125 10.18 1 80.19 12 VAL B CA 1
ATOM 841 C C . VAL B 1 12 ? -8.023 10.625 10.383 1 80.19 12 VAL B C 1
ATOM 843 O O . VAL B 1 12 ? -7.719 11.422 9.5 1 80.19 12 VAL B O 1
ATOM 846 N N . THR B 1 13 ? -8.742 10.945 11.461 1 85.94 13 THR B N 1
ATOM 847 C CA . THR B 1 13 ? -9.07 12.352 11.695 1 85.94 13 THR B CA 1
ATOM 848 C C . THR B 1 13 ? -8.078 12.984 12.672 1 85.94 13 THR B C 1
ATOM 850 O O . THR B 1 13 ? -7.613 12.32 13.602 1 85.94 13 THR B O 1
ATOM 853 N N . SER B 1 14 ? -7.801 14.203 12.383 1 86.44 14 SER B N 1
ATOM 854 C CA . SER B 1 14 ? -6.961 14.992 13.281 1 86.44 14 SER B CA 1
ATOM 855 C C . SER B 1 14 ? -7.555 16.375 13.523 1 86.44 14 SER B C 1
ATOM 857 O O . SER B 1 14 ? -7.93 17.062 12.57 1 86.44 14 SER B O 1
ATOM 859 N N . SER B 1 15 ? -7.723 16.734 14.766 1 87 15 SER B N 1
ATOM 860 C CA . SER B 1 15 ? -8.281 18.031 15.125 1 87 15 SER B CA 1
ATOM 861 C C . SER B 1 15 ? -7.219 19.125 15.102 1 87 15 SER B C 1
ATOM 863 O O . SER B 1 15 ? -7.531 20.312 15.219 1 87 15 SER B O 1
ATOM 865 N N . ARG B 1 16 ? -6.074 18.828 15.094 1 87.69 16 ARG B N 1
ATOM 866 C CA . ARG B 1 16 ? -4.938 19.75 15.016 1 87.69 16 ARG B CA 1
ATOM 867 C C . ARG B 1 16 ? -4.09 19.453 13.781 1 87.69 16 ARG B C 1
ATOM 869 O O . ARG B 1 16 ? -4.273 18.438 13.117 1 87.69 16 ARG B O 1
ATOM 876 N N . CYS B 1 17 ? -3.225 20.406 13.625 1 87.12 17 CYS B N 1
ATOM 877 C CA . CYS B 1 17 ? -2.258 20.109 12.578 1 87.12 17 CYS B CA 1
ATOM 878 C C . CYS B 1 17 ? -1.474 18.844 12.906 1 87.12 17 CYS B C 1
ATOM 880 O O . CYS B 1 17 ? -0.887 18.719 13.984 1 87.12 17 CYS B O 1
ATOM 882 N N . PRO B 1 18 ? -1.573 17.906 11.898 1 85.94 18 PRO B N 1
ATOM 883 C CA . PRO B 1 18 ? -0.79 16.703 12.172 1 85.94 18 PRO B CA 1
ATOM 884 C C . PRO B 1 18 ? 0.71 16.984 12.242 1 85.94 18 PRO B C 1
ATOM 886 O O . PRO B 1 18 ? 1.221 17.828 11.5 1 85.94 18 PRO B O 1
ATOM 889 N N . ARG B 1 19 ? 1.288 16.297 13.141 1 83.81 19 ARG B N 1
ATOM 890 C CA . ARG B 1 19 ? 2.746 16.297 13.188 1 83.81 19 ARG B CA 1
ATOM 891 C C . ARG B 1 19 ? 3.326 15.141 12.383 1 83.81 19 ARG B C 1
ATOM 893 O O . ARG B 1 19 ? 2.586 14.273 11.906 1 83.81 19 ARG B O 1
ATOM 900 N N . GLU B 1 20 ? 4.625 15.102 12.117 1 80.31 20 GLU B N 1
ATOM 901 C CA . GLU B 1 20 ? 5.289 14.062 11.328 1 80.31 20 GLU B CA 1
ATOM 902 C C . GLU B 1 20 ? 4.953 12.672 11.859 1 80.31 20 GLU B C 1
ATOM 904 O O . GLU B 1 20 ? 4.707 11.75 11.086 1 80.31 20 GLU B O 1
ATOM 909 N N . ASP B 1 21 ? 4.859 12.547 13.172 1 81.44 21 ASP B N 1
ATOM 910 C CA . ASP B 1 21 ? 4.625 11.25 13.789 1 81.44 21 ASP B CA 1
ATOM 911 C C . ASP B 1 21 ? 3.197 10.766 13.539 1 81.44 21 ASP B C 1
ATOM 913 O O . ASP B 1 21 ? 2.924 9.562 13.594 1 81.44 21 ASP B O 1
ATOM 917 N N . ASP B 1 22 ? 2.285 11.758 13.211 1 80.88 22 ASP B N 1
ATOM 918 C CA . ASP B 1 22 ? 0.901 11.406 12.914 1 80.88 22 ASP B CA 1
ATOM 919 C C . ASP B 1 22 ? 0.772 10.82 11.508 1 80.88 22 ASP B C 1
ATOM 921 O O . ASP B 1 22 ? -0.132 10.031 11.242 1 80.88 22 ASP B O 1
ATOM 925 N N . LEU B 1 23 ? 1.67 11.273 10.68 1 80.5 23 LEU B N 1
ATOM 926 C CA . LEU B 1 23 ? 1.551 10.93 9.266 1 80.5 23 LEU B CA 1
ATOM 927 C C . LEU B 1 23 ? 2.514 9.797 8.898 1 80.5 23 LEU B C 1
ATOM 929 O O . LEU B 1 23 ? 2.4 9.203 7.828 1 80.5 23 LEU B O 1
ATOM 933 N N . TYR B 1 24 ? 3.424 9.586 9.805 1 76.38 24 TYR B N 1
ATOM 934 C CA . TYR B 1 24 ? 4.414 8.531 9.602 1 76.38 24 TYR B CA 1
ATOM 935 C C . TYR B 1 24 ? 3.811 7.156 9.859 1 76.38 24 TYR B C 1
ATOM 937 O O . TYR B 1 24 ? 3.037 6.977 10.797 1 76.38 24 TYR B O 1
ATOM 945 N N . CYS B 1 25 ? 4.09 6.223 8.938 1 78.62 25 CYS B N 1
ATOM 946 C CA . CYS B 1 25 ? 3.736 4.828 9.188 1 78.62 25 CYS B CA 1
ATOM 947 C C . CYS B 1 25 ? 4.875 3.898 8.789 1 78.62 25 CYS B C 1
ATOM 949 O O . CYS B 1 25 ? 5.746 4.273 8.008 1 78.62 25 CYS B O 1
ATOM 951 N N . THR B 1 26 ? 5 2.838 9.594 1 80.62 26 THR B N 1
ATOM 952 C CA . THR B 1 26 ? 6.012 1.825 9.297 1 80.62 26 THR B CA 1
ATOM 953 C C . THR B 1 26 ? 5.418 0.424 9.414 1 80.62 26 THR B C 1
ATOM 955 O O . THR B 1 26 ? 4.484 0.2 10.188 1 80.62 26 THR B O 1
ATOM 958 N N . PHE B 1 27 ? 5.988 -0.464 8.617 1 88.81 27 PHE B N 1
ATOM 959 C CA . PHE B 1 27 ? 5.547 -1.852 8.695 1 88.81 27 PHE B CA 1
ATOM 960 C C . PHE B 1 27 ? 6.211 -2.562 9.875 1 88.81 27 PHE B C 1
ATOM 962 O O . PHE B 1 27 ? 6.043 -3.773 10.047 1 88.81 27 PHE B O 1
ATOM 969 N N . ALA B 1 28 ? 6.887 -1.778 10.688 1 82.25 28 ALA B N 1
ATOM 970 C CA . ALA B 1 28 ? 7.508 -2.373 11.867 1 82.25 28 ALA B CA 1
ATOM 971 C C . ALA B 1 28 ? 6.457 -2.754 12.906 1 82.25 28 ALA B C 1
ATOM 973 O O . ALA B 1 28 ? 6.672 -3.664 13.711 1 82.25 28 ALA B O 1
ATOM 974 N N . LEU B 1 29 ? 5.363 -2.064 12.844 1 81.12 29 LEU B N 1
ATOM 975 C CA . LEU B 1 29 ? 4.375 -2.289 13.891 1 81.12 29 LEU B CA 1
ATOM 976 C C . LEU B 1 29 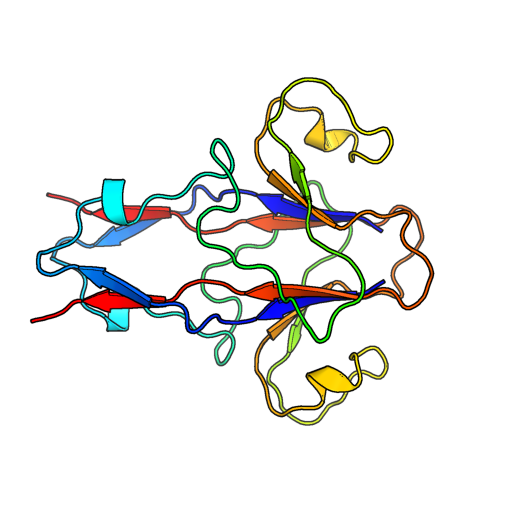? 3.07 -2.816 13.305 1 81.12 29 LEU B C 1
ATOM 978 O O . LEU B 1 29 ? 2.041 -2.832 13.977 1 81.12 29 LEU B O 1
ATOM 982 N N . GLY B 1 30 ? 3.08 -3.17 12.078 1 86.94 30 GLY B N 1
ATOM 983 C CA . GLY B 1 30 ? 1.86 -3.703 11.492 1 86.94 30 GLY B CA 1
ATOM 984 C C . GLY B 1 30 ? 1.641 -3.264 10.062 1 86.94 30 GLY B C 1
ATOM 985 O O . GLY B 1 30 ? 2.592 -3.176 9.281 1 86.94 30 GLY B O 1
ATOM 986 N N . LEU B 1 31 ? 0.33 -3.002 9.75 1 89.56 31 LEU B N 1
ATOM 987 C CA . LEU B 1 31 ? -0.061 -2.842 8.352 1 89.56 31 LEU B CA 1
ATOM 988 C C . LEU B 1 31 ? 0.042 -1.381 7.922 1 89.56 31 LEU B C 1
ATOM 990 O O . LEU B 1 31 ? -0.253 -1.044 6.773 1 89.56 31 LEU B O 1
ATOM 994 N N . CYS B 1 32 ? 0.513 -0.575 8.82 1 87.56 32 CYS B N 1
ATOM 995 C CA . CYS B 1 32 ? 0.77 0.814 8.461 1 87.56 32 CYS B CA 1
ATOM 996 C C . CYS B 1 32 ? -0.497 1.485 7.941 1 87.56 32 CYS B C 1
ATOM 998 O O . CYS B 1 32 ? -0.466 2.18 6.922 1 87.56 32 CYS B O 1
ATOM 1000 N N . GLY B 1 33 ? -1.641 1.29 8.523 1 85.88 33 GLY B N 1
ATOM 1001 C CA . GLY B 1 33 ? -2.893 1.936 8.164 1 85.88 33 GLY B CA 1
ATOM 1002 C C . GLY B 1 33 ? -3.641 1.211 7.059 1 85.88 33 GLY B C 1
ATOM 1003 O O . GLY B 1 33 ? -4.797 1.53 6.773 1 85.88 33 GLY B O 1
ATOM 1004 N N . PHE B 1 34 ? -2.934 0.265 6.461 1 91.75 34 PHE B N 1
ATOM 1005 C CA . PHE B 1 34 ? -3.645 -0.522 5.461 1 91.75 34 PHE B CA 1
ATOM 1006 C C . PHE B 1 34 ? -4.711 -1.395 6.113 1 91.75 34 PHE B C 1
ATOM 1008 O O . PHE B 1 34 ? -4.539 -1.846 7.25 1 91.75 34 PHE B O 1
ATOM 1015 N N . LYS B 1 35 ? -5.703 -1.646 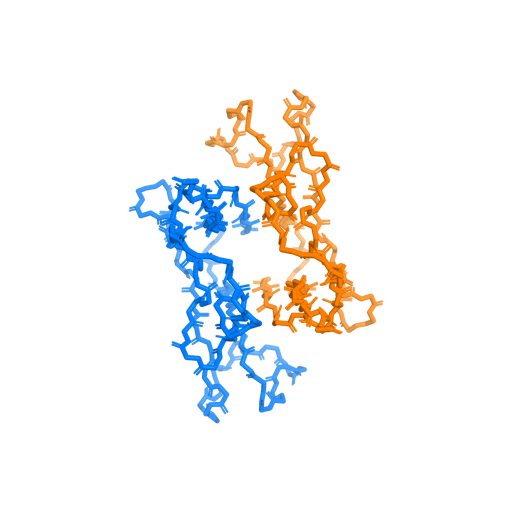5.328 1 92.25 35 LYS B N 1
ATOM 1016 C CA . LYS B 1 35 ? -6.785 -2.51 5.797 1 92.25 35 LYS B CA 1
ATOM 1017 C C . LYS B 1 35 ? -7.016 -3.67 4.832 1 92.25 35 LYS B C 1
ATOM 1019 O O . LYS B 1 35 ? -7.086 -3.471 3.619 1 92.25 35 LYS B O 1
ATOM 1024 N N . GLN B 1 36 ? -7.211 -4.781 5.461 1 93.12 36 GLN B N 1
ATOM 1025 C CA . GLN B 1 36 ? -7.512 -5.973 4.668 1 93.12 36 GLN B CA 1
ATOM 1026 C C . GLN B 1 36 ? -8.922 -5.91 4.094 1 93.12 36 GLN B C 1
ATOM 1028 O O . GLN B 1 36 ? -9.852 -5.465 4.77 1 93.12 36 GLN B O 1
ATOM 1033 N N . GLU B 1 37 ? -8.945 -6.27 2.785 1 90.5 37 GLU B N 1
ATOM 1034 C CA . GLU B 1 37 ? -10.297 -6.523 2.289 1 90.5 37 GLU B CA 1
ATOM 1035 C C . GLU B 1 37 ? -10.883 -7.785 2.914 1 90.5 37 GLU B C 1
ATOM 1037 O O . GLU B 1 37 ? -10.234 -8.828 2.947 1 90.5 37 GLU B O 1
ATOM 1042 N N . GLU B 1 38 ? -12.039 -7.766 3.41 1 90.62 38 GLU B N 1
ATOM 1043 C CA . GLU B 1 38 ? -12.523 -8.852 4.258 1 90.62 38 GLU B CA 1
ATOM 1044 C C . GLU B 1 38 ? -13.648 -9.625 3.572 1 90.62 38 GLU B C 1
ATOM 1046 O O . GLU B 1 38 ? -14.078 -10.672 4.066 1 90.62 38 GLU B O 1
ATOM 1051 N N . VAL B 1 39 ? -14.039 -9.281 2.465 1 88.12 39 VAL B N 1
ATOM 1052 C CA . VAL B 1 39 ? -15.25 -9.891 1.926 1 88.12 39 VAL B CA 1
ATOM 1053 C C . VAL B 1 39 ? -14.969 -10.469 0.539 1 88.12 39 VAL B C 1
ATOM 1055 O O . VAL B 1 39 ? -15.227 -11.648 0.285 1 88.12 39 VAL B O 1
ATOM 1058 N N . GLN B 1 40 ? -14.391 -9.727 -0.317 1 84.25 40 GLN B N 1
ATOM 1059 C CA . GLN B 1 40 ? -14.344 -10.047 -1.74 1 84.25 40 GLN B CA 1
ATOM 1060 C C . GLN B 1 40 ? -13.133 -10.906 -2.072 1 84.25 40 GLN B C 1
ATOM 1062 O O . GLN B 1 40 ? -13.203 -11.773 -2.947 1 84.25 40 GLN B O 1
ATOM 1067 N N . ASP B 1 41 ? -11.961 -10.75 -1.424 1 85.75 41 ASP B N 1
ATOM 1068 C CA . ASP B 1 41 ? -10.75 -11.461 -1.802 1 85.75 41 ASP B CA 1
ATOM 1069 C C . ASP B 1 41 ? -10.633 -12.789 -1.049 1 85.75 41 ASP B C 1
ATOM 1071 O O . ASP B 1 41 ? -11.43 -13.062 -0.145 1 85.75 41 ASP B O 1
ATOM 1075 N N . ASN B 1 42 ? -9.812 -13.695 -1.603 1 88.62 42 ASN B N 1
ATOM 1076 C CA . ASN B 1 42 ? -9.742 -15.023 -1.017 1 88.62 42 ASN B CA 1
ATOM 1077 C C . ASN B 1 42 ? -8.398 -15.266 -0.337 1 88.62 42 ASN B C 1
ATOM 1079 O O . ASN B 1 42 ? -8.156 -16.344 0.202 1 88.62 42 ASN B O 1
ATOM 1083 N N . ILE B 1 43 ? -7.469 -14.312 -0.344 1 88.69 43 ILE B N 1
ATOM 1084 C CA . ILE B 1 43 ? -6.219 -14.383 0.403 1 88.69 43 ILE B CA 1
ATOM 1085 C C . ILE B 1 43 ? -5.945 -13.039 1.078 1 88.69 43 ILE B C 1
ATOM 1087 O O . ILE B 1 43 ? -6.441 -12 0.631 1 88.69 43 ILE B O 1
ATOM 1091 N N . ASP B 1 44 ? -5.184 -13.141 2.213 1 90.38 44 ASP B N 1
ATOM 1092 C CA . ASP B 1 44 ? -4.867 -11.938 2.979 1 90.38 44 ASP B CA 1
ATOM 1093 C C . ASP B 1 44 ? -3.383 -11.594 2.869 1 90.38 44 ASP B C 1
ATOM 1095 O O . ASP B 1 44 ? -2.547 -12.477 2.668 1 90.38 44 ASP B O 1
ATOM 1099 N N . TRP B 1 45 ? -3.209 -10.297 2.955 1 91.25 45 TRP B N 1
ATOM 1100 C CA . TRP B 1 45 ? -1.827 -9.844 3.059 1 91.25 45 TRP B CA 1
ATOM 1101 C C . TRP B 1 45 ? -1.233 -10.203 4.414 1 91.25 45 TRP B C 1
ATOM 1103 O O . TRP B 1 45 ? -1.93 -10.18 5.434 1 91.25 45 TRP B O 1
ATOM 1113 N N . ILE B 1 46 ? 0.069 -10.492 4.312 1 88.5 46 ILE B N 1
ATOM 1114 C CA . ILE B 1 46 ? 0.738 -10.945 5.527 1 88.5 46 ILE B CA 1
ATOM 1115 C C . ILE B 1 46 ? 1.8 -9.922 5.938 1 88.5 46 ILE B C 1
ATOM 1117 O O . ILE B 1 46 ? 2.537 -9.414 5.09 1 88.5 46 ILE B O 1
ATOM 1121 N N . TRP B 1 47 ? 1.801 -9.641 7.199 1 88 47 TRP B N 1
ATOM 1122 C CA . TRP B 1 47 ? 2.812 -8.75 7.758 1 88 47 TRP B CA 1
ATOM 1123 C C . TRP B 1 47 ? 4.078 -9.523 8.117 1 88 47 TRP B C 1
ATOM 1125 O O . TRP B 1 47 ? 4.02 -10.539 8.812 1 88 47 TRP B O 1
ATOM 1135 N N . HIS B 1 48 ? 5.262 -9.031 7.582 1 83.19 48 HIS B N 1
ATOM 1136 C CA . HIS B 1 48 ? 6.57 -9.586 7.91 1 83.19 48 HIS B CA 1
ATOM 1137 C C . HIS B 1 48 ? 7.305 -8.703 8.914 1 83.19 48 HIS B C 1
ATOM 1139 O O . HIS B 1 48 ? 7.742 -7.602 8.57 1 83.19 48 HIS B O 1
ATOM 1145 N N . ASP B 1 49 ? 7.559 -9.148 10.148 1 75.69 49 ASP B N 1
ATOM 1146 C CA . ASP B 1 49 ? 8.148 -8.359 11.219 1 75.69 49 ASP B CA 1
ATOM 1147 C C . ASP B 1 49 ? 9.664 -8.508 11.25 1 75.69 49 ASP B C 1
ATOM 1149 O O . ASP B 1 49 ? 10.32 -8.102 12.211 1 75.69 49 ASP B O 1
ATOM 1153 N N . ALA B 1 50 ? 10.227 -8.836 10.203 1 69.44 50 ALA B N 1
ATOM 1154 C CA . ALA B 1 50 ? 11.672 -8.938 10.039 1 69.44 50 ALA B CA 1
ATOM 1155 C C . ALA B 1 50 ? 12.273 -9.945 11.016 1 69.44 50 ALA B C 1
ATOM 1157 O O . ALA B 1 50 ? 13.5 -10.055 11.125 1 69.44 50 ALA B O 1
ATOM 1158 N N . ARG B 1 51 ? 11.438 -10.43 11.984 1 58.69 51 ARG B N 1
ATOM 1159 C CA . ARG B 1 51 ? 12.047 -11.414 12.875 1 58.69 51 ARG B CA 1
ATOM 1160 C C . ARG B 1 51 ? 12.289 -12.734 12.148 1 58.69 51 ARG B C 1
ATOM 1162 O O . ARG B 1 51 ? 11.461 -13.172 11.344 1 58.69 51 ARG B O 1
ATOM 1169 N N . GLY B 1 52 ? 13.336 -12.977 11.68 1 56.5 52 GLY B N 1
ATOM 1170 C CA . GLY B 1 52 ? 13.992 -14.148 11.109 1 56.5 52 GLY B CA 1
ATOM 1171 C C . GLY B 1 52 ? 13.023 -15.234 10.703 1 56.5 52 GLY B C 1
ATOM 1172 O O . GLY B 1 52 ? 13.43 -16.25 10.141 1 56.5 52 GLY B O 1
ATOM 1173 N N . ASN B 1 53 ? 11.922 -15.25 11.312 1 49.72 53 ASN B N 1
ATOM 1174 C CA . ASN B 1 53 ? 11.242 -16.484 10.93 1 49.72 53 ASN B CA 1
ATOM 1175 C C . ASN B 1 53 ? 10.852 -16.469 9.453 1 49.72 53 ASN B C 1
ATOM 1177 O O . ASN B 1 53 ? 9.859 -15.852 9.078 1 49.72 53 ASN B O 1
ATOM 1181 N N . ASP B 1 54 ? 11.844 -16.594 8.773 1 47.84 54 ASP B N 1
ATOM 1182 C CA . ASP B 1 54 ? 11.859 -16.578 7.312 1 47.84 54 ASP B CA 1
ATOM 1183 C C . ASP B 1 54 ? 10.781 -17.5 6.746 1 47.84 54 ASP B C 1
ATOM 1185 O O . ASP B 1 54 ? 10.75 -18.688 7.055 1 47.84 54 ASP B O 1
ATOM 1189 N N . ASP B 1 55 ? 9.711 -16.984 6.582 1 48.66 55 ASP B N 1
ATOM 1190 C CA . ASP B 1 55 ? 8.805 -17.781 5.766 1 48.66 55 ASP B CA 1
ATOM 1191 C C . ASP B 1 55 ? 9.461 -18.188 4.449 1 48.66 55 ASP B C 1
ATOM 1193 O O . ASP B 1 55 ? 10.234 -17.422 3.873 1 48.66 55 ASP B O 1
ATOM 1197 N N . SER B 1 56 ? 9.594 -19.453 4.316 1 50.84 56 SER B N 1
ATOM 1198 C CA . SER B 1 56 ? 10.164 -20.078 3.127 1 50.84 56 SER B CA 1
ATOM 1199 C C . SER B 1 56 ? 9.672 -19.406 1.853 1 50.84 56 SER B C 1
ATOM 1201 O O . SER B 1 56 ? 10.258 -19.578 0.784 1 50.84 56 SER B O 1
ATOM 1203 N N . TYR B 1 57 ? 8.711 -18.766 1.969 1 48.97 57 TYR B N 1
ATOM 1204 C CA . TYR B 1 57 ? 8.156 -18.125 0.776 1 48.97 57 TYR B CA 1
ATOM 1205 C C . TYR B 1 57 ? 8.633 -16.688 0.654 1 48.97 57 TYR B C 1
ATOM 1207 O O . TYR B 1 57 ? 8.172 -15.945 -0.218 1 48.97 57 TYR B O 1
ATOM 1215 N N . LEU B 1 58 ? 9.484 -16.297 1.532 1 52.22 58 LEU B N 1
ATOM 1216 C CA . LEU B 1 58 ? 9.953 -14.914 1.544 1 52.22 58 LEU B CA 1
ATOM 1217 C C . LEU B 1 58 ? 10.961 -14.68 0.425 1 52.22 58 LEU B C 1
ATOM 1219 O O . LEU B 1 58 ? 11.828 -15.516 0.174 1 52.22 58 LEU B O 1
ATOM 1223 N N . PRO B 1 59 ? 10.734 -13.734 -0.428 1 49.75 59 PRO B N 1
ATOM 1224 C CA . PRO B 1 59 ? 11.773 -13.406 -1.406 1 49.75 59 PRO B CA 1
ATOM 1225 C C . PRO B 1 59 ? 13.141 -13.156 -0.76 1 49.75 59 PRO B C 1
ATOM 1227 O O . PRO B 1 59 ? 13.211 -12.727 0.394 1 49.75 59 PRO B O 1
ATOM 1230 N N . GLN B 1 60 ? 14.125 -13.844 -1.281 1 49.34 60 GLN B N 1
ATOM 1231 C CA . GLN B 1 60 ? 15.5 -13.734 -0.812 1 49.34 60 GLN B CA 1
ATOM 1232 C C . GLN B 1 60 ? 15.875 -12.281 -0.527 1 49.34 60 GLN B C 1
ATOM 1234 O O . GLN B 1 60 ? 16.594 -11.992 0.43 1 49.34 60 GLN B O 1
ATOM 1239 N N . GLU B 1 61 ? 15.508 -11.43 -1.4 1 49.16 61 GLU B N 1
ATOM 1240 C CA . GLU B 1 61 ? 15.961 -10.055 -1.208 1 49.16 61 GLU B CA 1
ATOM 1241 C C . GLU B 1 61 ? 15.398 -9.469 0.083 1 49.16 61 GLU B C 1
ATOM 1243 O O . GLU B 1 61 ? 15.914 -8.469 0.595 1 49.16 61 GLU B O 1
ATOM 1248 N N . SER B 1 62 ? 14.281 -10.023 0.46 1 48.75 62 SER B N 1
ATOM 1249 C CA . SER B 1 62 ? 13.602 -9.508 1.645 1 48.75 62 SER B CA 1
ATOM 1250 C C . SER B 1 62 ? 14.227 -10.055 2.924 1 48.75 62 SER B C 1
ATOM 1252 O O . SER B 1 62 ? 13.664 -9.898 4.012 1 48.75 62 SER B O 1
ATOM 1254 N N . LYS B 1 63 ? 15.039 -10.992 2.658 1 48.88 63 LYS B N 1
ATOM 1255 C CA . LYS B 1 63 ? 15.664 -11.516 3.869 1 48.88 63 LYS B CA 1
ATOM 1256 C C . LYS B 1 63 ? 16.312 -10.406 4.676 1 48.88 63 LYS B C 1
ATOM 1258 O O . LYS B 1 63 ? 16.844 -10.648 5.762 1 48.88 63 LYS B O 1
ATOM 1263 N N . ALA B 1 64 ? 16.453 -9.367 3.936 1 51.31 64 ALA B N 1
ATOM 1264 C CA . ALA B 1 64 ? 17 -8.32 4.793 1 51.31 64 ALA B CA 1
ATOM 1265 C C . ALA B 1 64 ? 16.031 -7.977 5.922 1 51.31 64 ALA B C 1
ATOM 1267 O O . ALA B 1 64 ? 14.82 -8.195 5.801 1 51.31 64 ALA B O 1
ATOM 1268 N N . HIS B 1 65 ? 16.422 -7.809 7.098 1 59.44 65 HIS B N 1
ATOM 1269 C CA . HIS B 1 65 ? 15.812 -7.32 8.328 1 59.44 65 HIS B CA 1
ATOM 1270 C C . HIS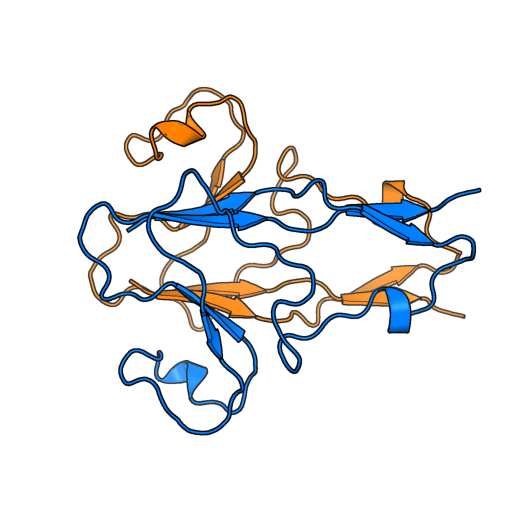 B 1 65 ? 14.875 -6.148 8.055 1 59.44 65 HIS B C 1
ATOM 1272 O O . HIS B 1 65 ? 15.047 -5.066 8.625 1 59.44 65 HIS B O 1
ATOM 1278 N N . ASP B 1 66 ? 14.086 -6.297 6.988 1 72.44 66 ASP B N 1
ATOM 1279 C CA . ASP B 1 66 ? 13.188 -5.191 6.684 1 72.44 66 ASP B CA 1
ATOM 1280 C C . ASP B 1 66 ? 11.742 -5.543 7.035 1 72.44 66 ASP B C 1
ATOM 1282 O O . ASP B 1 66 ? 11.414 -6.719 7.203 1 72.44 66 ASP B O 1
ATOM 1286 N N . TYR B 1 67 ? 10.977 -4.586 7.363 1 83 67 TYR B N 1
ATOM 1287 C CA . TYR B 1 67 ? 9.547 -4.68 7.633 1 83 67 TYR B CA 1
ATOM 1288 C C . TYR B 1 67 ? 8.742 -4.398 6.371 1 83 67 TYR B C 1
ATOM 1290 O O . TYR B 1 67 ? 8.93 -3.369 5.719 1 83 67 TYR B O 1
ATOM 1298 N N . TYR B 1 68 ? 7.902 -5.461 6.012 1 89.69 68 TYR B N 1
ATOM 1299 C CA . TYR B 1 68 ? 7.055 -5.281 4.84 1 89.69 68 TYR B CA 1
ATOM 1300 C C . TYR B 1 68 ? 5.801 -6.145 4.938 1 89.69 68 TYR B C 1
ATOM 1302 O O . TYR B 1 68 ? 5.656 -6.934 5.871 1 89.69 68 TYR B O 1
ATOM 1310 N N . ILE B 1 69 ? 4.898 -5.926 4.012 1 90.44 69 ILE B N 1
ATOM 1311 C CA . ILE B 1 69 ? 3.762 -6.828 3.879 1 90.44 69 ILE B CA 1
ATOM 1312 C C . ILE B 1 69 ? 3.777 -7.477 2.496 1 90.44 69 ILE B C 1
ATOM 1314 O O . ILE B 1 69 ? 4.34 -6.922 1.55 1 90.44 69 ILE B O 1
ATOM 1318 N N . TYR B 1 70 ? 3.203 -8.711 2.496 1 89 70 TYR B N 1
ATOM 1319 C CA . TYR B 1 70 ? 3.311 -9.43 1.231 1 89 70 TYR B CA 1
ATOM 1320 C C . TYR B 1 70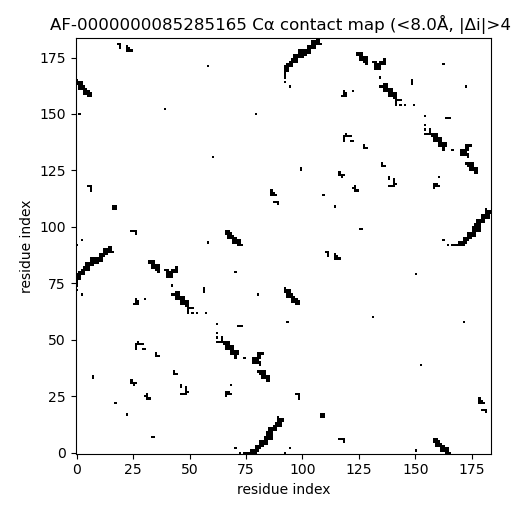 ? 2.145 -10.391 1.053 1 89 70 TYR B C 1
ATOM 1322 O O . TYR B 1 70 ? 1.447 -10.719 2.018 1 89 70 TYR B O 1
ATOM 1330 N N . LEU B 1 71 ? 1.869 -10.609 -0.231 1 85.44 71 LEU B N 1
ATOM 1331 C CA . LEU B 1 71 ? 0.967 -11.703 -0.571 1 85.44 71 LEU B CA 1
ATOM 1332 C C . LEU B 1 71 ? 1.75 -12.945 -0.985 1 85.44 71 LEU B C 1
ATOM 1334 O O . LEU B 1 71 ? 2.764 -12.844 -1.68 1 85.44 71 LEU B O 1
ATOM 1338 N N . ASN B 1 72 ? 1.246 -14.078 -0.441 1 70.62 72 ASN B N 1
ATOM 1339 C CA . ASN B 1 72 ? 1.956 -15.336 -0.602 1 70.62 72 ASN B CA 1
ATOM 1340 C C . ASN B 1 72 ? 1.956 -15.797 -2.057 1 70.62 72 ASN B C 1
ATOM 1342 O O . ASN B 1 72 ? 0.896 -15.93 -2.672 1 70.62 72 ASN B O 1
ATOM 1346 N N . THR B 1 73 ? 3.078 -16.156 -2.465 1 62.69 73 THR B N 1
ATOM 1347 C CA . THR B 1 73 ? 3.328 -16.625 -3.822 1 62.69 73 THR B CA 1
ATOM 1348 C C . THR B 1 73 ? 2.809 -18.047 -4.004 1 62.69 73 THR B C 1
ATOM 1350 O O . THR B 1 73 ? 2.605 -18.5 -5.133 1 62.69 73 THR B O 1
ATOM 1353 N N . SER B 1 74 ? 2.627 -18.688 -2.979 1 69.5 74 SER B N 1
ATOM 1354 C CA . SER B 1 74 ? 2.227 -20.094 -3.121 1 69.5 74 SER B CA 1
ATOM 1355 C C . SER B 1 74 ? 0.708 -20.234 -3.133 1 69.5 74 SER B C 1
ATOM 1357 O O . SER B 1 74 ? 0.181 -21.344 -3.025 1 69.5 74 SER B O 1
ATOM 1359 N N . ALA B 1 75 ? 0.09 -19.125 -3.307 1 74.12 75 ALA B N 1
ATOM 1360 C CA . ALA B 1 75 ? -1.369 -19.172 -3.324 1 74.12 75 ALA B CA 1
ATOM 1361 C C . ALA B 1 75 ? -1.881 -19.812 -4.609 1 74.12 75 ALA B C 1
ATOM 1363 O O . ALA B 1 75 ? -1.234 -19.734 -5.656 1 74.12 75 ALA B O 1
ATOM 1364 N N . PRO B 1 76 ? -3.018 -20.594 -4.441 1 76.56 76 PRO B N 1
ATOM 1365 C CA . PRO B 1 76 ? -3.592 -21.25 -5.617 1 76.56 76 PRO B CA 1
ATOM 1366 C C . PRO B 1 76 ? -3.846 -20.281 -6.77 1 76.56 76 PRO B C 1
ATOM 1368 O O . PRO B 1 76 ? -3.998 -19.078 -6.543 1 76.56 76 PRO B O 1
ATOM 1371 N N . LYS B 1 77 ? -3.809 -20.906 -7.934 1 75.56 77 LYS B N 1
ATOM 1372 C CA . LYS B 1 77 ? -4.184 -20.094 -9.094 1 75.56 77 LYS B CA 1
ATOM 1373 C C . LYS B 1 77 ? -5.57 -19.484 -8.922 1 75.56 77 LYS B C 1
ATOM 1375 O O . LYS B 1 77 ? -6.492 -20.156 -8.438 1 75.56 77 LYS B O 1
ATOM 1380 N N . GLY B 1 78 ? -5.746 -18.266 -9.32 1 76.44 78 GLY B N 1
ATOM 1381 C CA . GLY B 1 78 ? -7.027 -17.594 -9.195 1 76.44 78 GLY B CA 1
ATOM 1382 C C . GLY B 1 78 ? -7.176 -16.812 -7.895 1 76.44 78 GLY B C 1
ATOM 1383 O O . GLY B 1 78 ? -8.172 -16.125 -7.691 1 76.44 78 GLY B O 1
ATOM 1384 N N . SER B 1 79 ? -6.195 -16.953 -7.055 1 80.81 79 SER B N 1
ATOM 1385 C CA . SER B 1 79 ? -6.262 -16.219 -5.793 1 80.81 79 SER B CA 1
ATOM 1386 C C . SER B 1 79 ? -6.062 -14.727 -6.008 1 80.81 79 SER B C 1
ATOM 1388 O O . SER B 1 79 ? -5.32 -14.32 -6.902 1 80.81 79 SER B O 1
ATOM 1390 N N . HIS B 1 80 ? -6.832 -13.992 -5.219 1 84.75 80 HIS B N 1
ATOM 1391 C CA . HIS B 1 80 ? -6.656 -12.547 -5.266 1 84.75 80 HIS B CA 1
ATOM 1392 C C . HIS B 1 80 ? -6.68 -11.945 -3.865 1 84.75 80 HIS B C 1
ATOM 1394 O O . HIS B 1 80 ? -7.457 -12.375 -3.012 1 84.75 80 HIS B O 1
ATOM 1400 N N . GLY B 1 81 ? -5.699 -11.102 -3.682 1 89.62 81 GLY B N 1
ATOM 1401 C CA . GLY B 1 81 ? -5.59 -10.344 -2.445 1 89.62 81 GLY B CA 1
ATOM 1402 C C . GLY B 1 81 ? -5.766 -8.852 -2.643 1 89.62 81 GLY B C 1
ATOM 1403 O O . GLY B 1 81 ? -5.094 -8.25 -3.484 1 89.62 81 GLY B O 1
ATOM 1404 N N . VAL B 1 82 ? -6.797 -8.273 -1.868 1 90.38 82 VAL B N 1
ATOM 1405 C CA . VAL B 1 82 ? -7.094 -6.848 -1.949 1 90.38 82 VAL B CA 1
ATOM 1406 C C . VAL B 1 82 ? -6.766 -6.172 -0.619 1 90.38 82 VAL B C 1
ATOM 1408 O O . VAL B 1 82 ? -7.094 -6.699 0.448 1 90.38 82 VAL B O 1
ATOM 1411 N N . ILE B 1 83 ? -6.055 -5.094 -0.702 1 92.44 83 ILE B N 1
ATOM 1412 C CA . ILE B 1 83 ? -5.793 -4.293 0.49 1 92.44 83 ILE B CA 1
ATOM 1413 C C . ILE B 1 83 ? -6.125 -2.828 0.212 1 92.44 83 ILE B C 1
ATOM 1415 O O . ILE B 1 83 ? -5.992 -2.359 -0.921 1 92.44 83 ILE B O 1
ATOM 1419 N N . TYR B 1 84 ? -6.578 -2.131 1.249 1 91.75 84 TYR B N 1
ATOM 1420 C CA . TYR B 1 84 ? -7 -0.741 1.122 1 91.75 84 TYR B CA 1
ATOM 1421 C C . TYR B 1 84 ? -6.012 0.194 1.808 1 91.75 84 TYR B C 1
ATOM 1423 O O . TYR B 1 84 ? -5.512 -0.11 2.895 1 91.75 84 TYR B O 1
ATOM 1431 N N . THR B 1 85 ? -5.68 1.354 1.122 1 90.69 85 THR B N 1
ATOM 1432 C CA . THR B 1 85 ? -5.004 2.447 1.814 1 90.69 85 THR B CA 1
ATOM 1433 C C . THR B 1 85 ? -5.965 3.172 2.75 1 90.69 85 THR B C 1
ATOM 1435 O O . THR B 1 85 ? -7.152 2.846 2.803 1 90.69 85 THR B O 1
ATOM 1438 N N . SER B 1 86 ? -5.402 4.125 3.512 1 86.12 86 SER B N 1
ATOM 1439 C CA . SER B 1 86 ? -6.215 4.934 4.418 1 86.12 86 SER B CA 1
ATOM 1440 C C . SER B 1 86 ? -6.281 6.383 3.951 1 86.12 86 SER B C 1
ATOM 1442 O O . SER B 1 86 ? -5.348 6.883 3.318 1 86.12 86 SER B O 1
ATOM 1444 N N . GLU B 1 87 ? -7.414 7 4.332 1 81.38 87 GLU B N 1
ATOM 1445 C CA . GLU B 1 87 ? -7.602 8.422 4.066 1 81.38 87 GLU B CA 1
ATOM 1446 C C . GLU B 1 87 ? -7.367 9.25 5.328 1 81.38 87 GLU B C 1
ATOM 1448 O O . GLU B 1 87 ? -7.781 8.859 6.422 1 81.38 87 GLU B O 1
ATOM 1453 N N . TYR B 1 88 ? -6.578 10.352 5.148 1 81.19 88 TYR B N 1
ATOM 1454 C CA . TYR B 1 88 ? -6.395 11.289 6.25 1 81.19 88 TYR B CA 1
ATOM 1455 C C . TYR B 1 88 ? -7.344 12.477 6.117 1 81.19 88 TYR B C 1
ATOM 1457 O O . TYR B 1 88 ? -7.438 13.086 5.051 1 81.19 88 TYR B O 1
ATOM 1465 N N . ARG B 1 89 ? -8.133 12.727 7.18 1 82.62 89 ARG B N 1
ATOM 1466 C CA . ARG B 1 89 ? -9.07 13.844 7.199 1 82.62 89 ARG B CA 1
ATOM 1467 C C . ARG B 1 89 ? -8.734 14.82 8.32 1 82.62 89 ARG B C 1
ATOM 1469 O O . ARG B 1 89 ? -8.516 14.414 9.461 1 82.62 89 ARG B O 1
ATOM 1476 N N . LEU B 1 90 ? -8.508 16.094 7.961 1 83.62 90 LEU B N 1
ATOM 1477 C CA . LEU B 1 90 ? -8.273 17.141 8.953 1 83.62 90 LEU B CA 1
ATOM 1478 C C . LEU B 1 90 ? -9.578 17.828 9.328 1 83.62 90 LEU B C 1
ATOM 1480 O O . LEU B 1 90 ? -10.398 18.125 8.461 1 83.62 90 LEU B O 1
ATOM 1484 N N . SER B 1 91 ? -9.914 17.719 10.539 1 76.81 91 SER B N 1
ATOM 1485 C CA . SER B 1 91 ? -11.086 18.453 11 1 76.81 91 SER B CA 1
ATOM 1486 C C . SER B 1 91 ? -10.742 19.891 11.336 1 76.81 91 SER B C 1
ATOM 1488 O O . SER B 1 91 ? -9.648 20.188 11.82 1 76.81 91 SER B O 1
ATOM 1490 N N . GLN B 1 92 ? -11.367 20.875 10.734 1 63.75 92 GLN B N 1
ATOM 1491 C CA . GLN B 1 92 ? -11.273 22.266 11.156 1 63.75 92 GLN B CA 1
ATOM 1492 C C . GLN B 1 92 ? -12 22.484 12.484 1 63.75 92 GLN B C 1
ATOM 1494 O O . GLN B 1 92 ? -12.961 21.781 12.797 1 63.75 92 GLN B O 1
#

Organism: Cherax quadricarinatus (NCBI:txid27406)

Radius of gyration: 16.5 Å; Cα contacts (8 Å, |Δi|>4): 410; chains: 2; bounding box: 33×46×36 Å

Secondary structure (DSSP, 8-state):
-EEEEEEEEEEEEESSPPPHHHH---TTSSSTT-EE--SS-SS--EEE--SS---TTS-GGGGTT--EEEE-TTSPTT-EEEEEEEEEEE--/-EEEEEEEEEEEEESSPPPHHHH---TTSSSTT-EE--SS-SS--EEE-SSS---TTS-GGGGTT--EEEE-TTPPTT-EEEEEEEEEEE--

Foldseek 3Di:
DAEAEAADAAEDEDADPDDPVSQDFFLLVHDRQKAWDDPDFDFEKDWDNLPPPDDPQDPPVSVPSGTDIDDGPPDDPPGYTYMHHHHYHYDD/DAEAEAADAAEDEDADDDDPVSQDFFLLVHDRQKAWDDPDFDFEKDWDNLPPPDDPQDPPVVVHSGTDIDTGPPDDPPGYTYMHHYHYHYDD

pLDDT: mean 78.11, std 13.49, range [47.62, 93.12]

Solvent-accessible surface area (backbone atoms only — not comparable to full-atom values): 10457 Å² total; per-residue (Å²): 62,37,42,37,44,33,71,28,81,51,70,46,76,34,80,54,73,75,49,42,77,71,59,50,66,47,28,73,82,41,66,52,68,44,38,78,50,84,73,86,42,80,44,69,76,40,75,37,69,39,61,74,75,67,52,89,80,52,56,73,82,59,66,45,80,47,36,28,36,31,37,70,40,82,52,57,84,80,35,29,30,41,35,21,42,59,30,48,39,61,48,131,59,38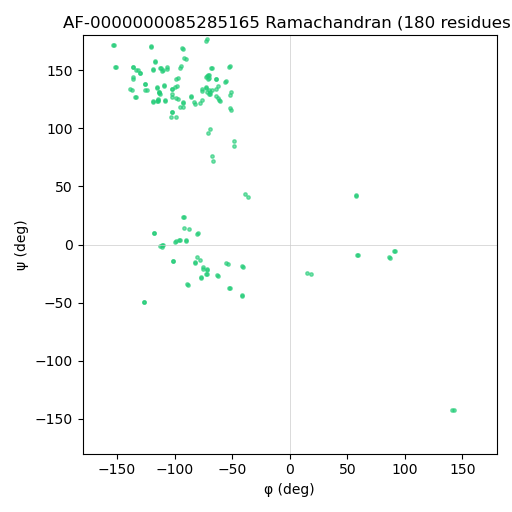,43,36,43,34,70,27,81,51,69,46,76,34,79,54,74,75,49,42,77,72,61,47,66,46,28,74,81,41,68,52,68,43,38,77,51,84,73,86,41,79,44,69,74,40,76,37,69,38,63,73,74,66,52,88,77,52,57,73,82,59,64,48,80,47,37,28,35,32,39,68,40,81,54,58,84,79,35,30,31,42,35,23,41,56,30,49,38,62,47,132

Sequence (184 aa):
MESIIKYGKTKVTSSRCPREDDLYCTFALGLCGFKQEEVQDNIDWIWHDARGNDDSYLPQESKAHDYYIYLNTSAPKGSHGVIYTSEYRLSQMESIIKYGKTKVTSSRCPREDDLYCTFALGLCGFKQEEVQDNIDWIWHDARGNDDSYLPQESKAHDYYIYLNTSAPKGSHGVIYTSEYRLSQ